Protein AF-A0A7S4QP96-F1 (afdb_monomer_lite)

Sequence (123 aa):
KIEGSSSAPMFFPINAATSVEFTGERFLHAWICHEFGKERESRRGGFNLVARARQFSSFLLLIGTVSGPDSFDPQHAIILQNKDEVLIPLLLNQLPTPKEFKDAIQSLSPEQQRFAKSFRSKQ

pLDDT: mean 82.11, std 13.61, range [39.47, 97.31]

Structure (mmCIF, N/CA/C/O backbone):
data_AF-A0A7S4QP96-F1
#
_entry.id   AF-A0A7S4QP96-F1
#
loop_
_atom_site.group_PDB
_atom_site.id
_atom_site.type_symbol
_atom_site.label_atom_id
_atom_site.label_alt_id
_atom_site.label_comp_id
_atom_site.label_asym_id
_atom_site.label_entity_id
_atom_site.label_seq_id
_atom_site.pdbx_PDB_ins_code
_atom_site.Cartn_x
_atom_site.Cartn_y
_atom_site.Cartn_z
_atom_site.occupancy
_atom_site.B_iso_or_equiv
_atom_site.auth_seq_id
_atom_site.auth_comp_id
_atom_site.auth_asym_id
_atom_site.auth_atom_id
_atom_site.pdbx_PDB_model_num
ATOM 1 N N . LYS A 1 1 ? -8.873 21.323 -6.921 1.00 39.47 1 LYS A N 1
ATOM 2 C CA . LYS A 1 1 ? -7.561 20.799 -7.363 1.00 39.47 1 LYS A CA 1
ATOM 3 C C . LYS A 1 1 ? -6.527 21.468 -6.468 1.00 39.47 1 LYS A C 1
ATOM 5 O O . LYS A 1 1 ? -6.345 22.665 -6.606 1.00 39.47 1 LYS A O 1
ATOM 10 N N . ILE A 1 2 ? -6.019 20.775 -5.448 1.00 41.09 2 ILE A N 1
ATOM 11 C CA . ILE A 1 2 ? -4.942 21.328 -4.617 1.00 41.09 2 ILE A CA 1
ATOM 12 C C . ILE A 1 2 ? -3.670 21.066 -5.420 1.00 41.09 2 ILE A C 1
ATOM 14 O O . ILE A 1 2 ? -3.279 19.914 -5.578 1.00 41.09 2 ILE A O 1
ATOM 18 N N . GLU A 1 3 ? -3.124 22.107 -6.041 1.00 40.53 3 GLU A N 1
ATOM 19 C CA . GLU A 1 3 ? -1.848 22.028 -6.751 1.00 40.53 3 GLU A CA 1
ATOM 20 C C . GLU A 1 3 ? -0.741 21.878 -5.704 1.00 40.53 3 GLU A C 1
ATOM 22 O O . GLU A 1 3 ? -0.476 22.792 -4.925 1.00 40.53 3 GLU A O 1
ATOM 27 N N . GLY A 1 4 ? -0.164 20.677 -5.620 1.00 44.16 4 GLY A N 1
ATOM 28 C CA . GLY A 1 4 ? 0.945 20.383 -4.722 1.00 44.16 4 GLY A CA 1
ATOM 29 C C . GLY A 1 4 ? 2.222 21.021 -5.252 1.00 44.16 4 GLY A C 1
ATOM 30 O O . GLY A 1 4 ? 2.819 20.519 -6.201 1.00 44.16 4 GLY A O 1
ATOM 31 N N . SER A 1 5 ? 2.633 22.128 -4.637 1.00 49.34 5 SER A N 1
ATOM 32 C CA . SER A 1 5 ? 3.972 22.697 -4.782 1.00 49.34 5 SER A CA 1
ATOM 33 C C . SER A 1 5 ? 5.035 21.649 -4.433 1.00 49.34 5 SER A C 1
ATOM 35 O O . SER A 1 5 ? 4.825 20.848 -3.523 1.00 49.34 5 SER A O 1
ATOM 37 N N . SER A 1 6 ? 6.137 21.640 -5.200 1.00 57.25 6 SER A N 1
ATOM 38 C CA . SER A 1 6 ? 7.321 20.760 -5.105 1.00 57.25 6 SER A CA 1
ATOM 39 C C . SER A 1 6 ? 7.334 19.863 -3.866 1.00 57.25 6 SER A C 1
ATOM 41 O O . SER A 1 6 ? 7.822 20.234 -2.795 1.00 57.25 6 SER A O 1
ATOM 43 N N . SER A 1 7 ? 6.730 18.690 -4.003 1.00 67.88 7 SER A N 1
ATOM 44 C CA . SER A 1 7 ? 6.549 17.794 -2.878 1.00 67.88 7 SER A CA 1
ATOM 45 C C . SER A 1 7 ? 7.935 17.286 -2.439 1.00 67.88 7 SER A C 1
ATOM 47 O O . SER A 1 7 ? 8.677 16.785 -3.281 1.00 67.88 7 SER A O 1
ATOM 49 N N . ALA A 1 8 ? 8.276 17.415 -1.149 1.00 80.62 8 ALA A N 1
ATOM 50 C CA . ALA A 1 8 ? 9.539 16.912 -0.594 1.00 80.62 8 ALA A CA 1
ATOM 51 C C . ALA A 1 8 ? 9.794 15.449 -1.017 1.00 80.62 8 ALA A C 1
ATOM 53 O O . ALA A 1 8 ? 8.833 14.669 -1.025 1.00 80.62 8 ALA A O 1
ATOM 54 N N . PRO A 1 9 ? 11.031 15.079 -1.387 1.00 87.69 9 PRO A N 1
ATOM 55 C CA . PRO A 1 9 ? 11.334 13.731 -1.850 1.00 87.69 9 PRO A CA 1
ATOM 56 C C . PRO A 1 9 ? 10.972 12.678 -0.800 1.00 87.69 9 PRO A C 1
ATOM 58 O O . PRO A 1 9 ? 10.961 12.956 0.399 1.00 87.69 9 PRO A O 1
ATOM 61 N N . MET A 1 10 ? 10.659 11.470 -1.266 1.00 88.25 10 MET A N 1
ATOM 62 C CA . MET A 1 10 ? 10.444 10.306 -0.411 1.00 88.25 10 MET A CA 1
ATOM 63 C C . MET A 1 10 ? 11.563 9.292 -0.635 1.00 88.25 10 MET A C 1
ATOM 65 O O . MET A 1 10 ? 11.942 9.024 -1.771 1.00 88.25 10 MET A O 1
ATOM 69 N N . PHE A 1 11 ? 12.074 8.719 0.443 1.00 90.06 11 PHE A N 1
ATOM 70 C CA . PHE A 1 11 ? 13.206 7.808 0.444 1.00 90.06 11 PHE A CA 1
ATOM 71 C C . PHE A 1 11 ? 12.752 6.371 0.705 1.00 90.06 11 PHE A C 1
ATOM 73 O O . PHE A 1 11 ? 12.015 6.101 1.658 1.00 90.06 11 PHE A O 1
ATOM 80 N N . PHE A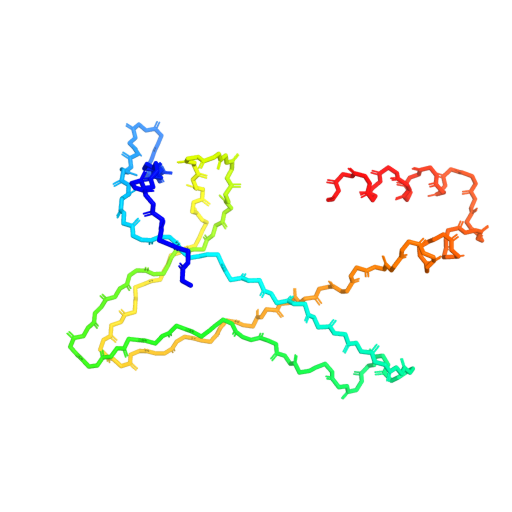 1 12 ? 13.226 5.457 -0.143 1.00 89.31 12 PHE A N 1
ATOM 81 C CA . PHE A 1 12 ? 12.928 4.027 -0.105 1.00 89.31 12 PHE A CA 1
ATOM 82 C C . PHE A 1 12 ? 14.225 3.249 0.149 1.00 89.31 12 PHE A C 1
ATOM 84 O O . PHE A 1 12 ? 15.077 3.200 -0.746 1.00 89.31 12 PHE A O 1
ATOM 91 N N . PRO A 1 13 ? 14.412 2.624 1.323 1.00 87.50 13 PRO A N 1
ATOM 92 C CA . PRO A 1 13 ? 15.575 1.785 1.563 1.00 87.50 13 PRO A CA 1
ATOM 93 C C . PRO A 1 13 ? 15.500 0.535 0.676 1.00 87.50 13 PRO A C 1
ATOM 95 O O . PRO A 1 13 ? 14.514 -0.198 0.696 1.00 87.50 13 PRO A O 1
ATOM 98 N N . ILE A 1 14 ? 16.551 0.284 -0.106 1.00 83.50 14 ILE A N 1
ATOM 99 C CA . ILE A 1 14 ? 16.699 -0.954 -0.893 1.00 83.50 14 ILE A CA 1
ATOM 100 C C . ILE A 1 14 ? 17.582 -1.955 -0.142 1.00 83.50 14 ILE A C 1
ATOM 102 O O . ILE A 1 14 ? 17.399 -3.166 -0.251 1.00 83.50 14 ILE A O 1
ATOM 106 N N . ASN A 1 15 ? 18.545 -1.460 0.637 1.00 84.00 15 ASN A N 1
ATOM 107 C CA . ASN A 1 15 ? 19.355 -2.254 1.557 1.00 84.00 15 ASN A CA 1
ATOM 108 C C . ASN A 1 15 ? 19.893 -1.362 2.694 1.00 84.00 15 ASN A C 1
ATOM 110 O O . ASN A 1 15 ? 19.642 -0.158 2.721 1.00 84.00 15 ASN A O 1
ATOM 114 N N . ALA A 1 16 ? 20.668 -1.942 3.616 1.00 79.31 16 ALA A N 1
ATOM 115 C CA . ALA A 1 16 ? 21.203 -1.238 4.787 1.00 79.31 16 ALA A CA 1
ATOM 116 C C . ALA A 1 16 ? 22.081 -0.010 4.463 1.00 79.31 16 ALA A C 1
ATOM 118 O O . ALA A 1 16 ? 22.257 0.853 5.318 1.00 79.31 16 ALA A O 1
ATOM 119 N N . ALA A 1 17 ? 22.640 0.070 3.255 1.00 84.19 17 ALA A N 1
ATOM 120 C CA . ALA A 1 17 ? 23.559 1.123 2.834 1.00 84.19 17 ALA A CA 1
ATOM 121 C C . ALA A 1 17 ? 23.025 1.963 1.661 1.00 84.19 17 ALA A C 1
ATOM 123 O O . ALA A 1 17 ? 23.740 2.825 1.152 1.00 84.19 17 ALA A O 1
ATOM 124 N N . THR A 1 18 ? 21.808 1.709 1.171 1.00 86.31 18 THR A N 1
ATOM 125 C CA . THR A 1 18 ? 21.299 2.351 -0.047 1.00 86.31 18 THR A CA 1
ATOM 126 C C . THR A 1 18 ? 19.816 2.652 0.069 1.00 86.31 18 THR A C 1
ATOM 128 O O . THR A 1 18 ? 18.993 1.754 0.255 1.00 86.31 18 THR A O 1
ATOM 131 N N . SER A 1 19 ? 19.490 3.928 -0.117 1.00 86.81 19 SER A N 1
ATOM 132 C CA . SER A 1 19 ? 18.130 4.430 -0.247 1.00 86.81 19 SER A CA 1
ATOM 133 C C . SER A 1 19 ? 17.966 5.103 -1.602 1.00 86.81 19 SER A C 1
ATOM 135 O O . SER A 1 19 ? 18.895 5.752 -2.088 1.00 86.81 19 SER A O 1
ATOM 137 N N . VAL A 1 20 ? 16.804 4.922 -2.220 1.00 89.50 20 VAL A N 1
ATOM 138 C CA . VAL A 1 20 ? 16.445 5.581 -3.474 1.00 89.50 20 VAL A CA 1
ATOM 139 C C . VAL A 1 20 ? 15.532 6.753 -3.184 1.00 89.50 20 VAL A C 1
ATOM 141 O O . VAL A 1 20 ? 14.533 6.626 -2.478 1.00 89.50 20 VAL A O 1
ATOM 144 N N . GLU A 1 21 ? 15.892 7.892 -3.761 1.00 90.19 21 GLU A N 1
ATOM 145 C CA . GLU A 1 21 ? 15.070 9.088 -3.767 1.00 90.19 21 GLU A CA 1
ATOM 146 C C . GLU A 1 21 ? 13.977 8.963 -4.830 1.00 90.19 21 GLU A C 1
ATOM 148 O O . GLU A 1 21 ? 14.242 8.693 -6.004 1.00 90.19 21 GLU A O 1
ATOM 153 N N . PHE A 1 22 ? 12.738 9.185 -4.417 1.00 85.25 22 PHE A N 1
ATOM 154 C CA . PHE A 1 22 ? 11.577 9.223 -5.284 1.00 85.25 22 PHE A CA 1
ATOM 155 C C . PHE A 1 22 ? 10.959 10.613 -5.247 1.00 85.25 22 PHE A C 1
ATOM 157 O O . PHE A 1 22 ? 10.648 11.167 -4.187 1.00 85.25 22 PHE A O 1
ATOM 164 N N . THR A 1 23 ? 10.727 11.150 -6.434 1.00 88.12 23 THR A N 1
ATOM 165 C CA . THR A 1 23 ? 10.065 12.432 -6.641 1.00 88.12 23 THR A CA 1
ATOM 166 C C . THR A 1 23 ? 8.909 12.243 -7.613 1.00 88.12 23 THR A C 1
ATOM 168 O O . THR A 1 23 ? 8.870 11.287 -8.386 1.00 88.12 23 THR A O 1
ATOM 171 N N . GLY A 1 24 ? 7.930 13.140 -7.554 1.00 84.44 24 GLY A N 1
ATOM 172 C CA . GLY A 1 24 ? 6.753 13.079 -8.409 1.00 84.44 24 GLY A CA 1
ATOM 173 C C . GLY A 1 24 ? 5.499 13.560 -7.702 1.00 84.44 24 GLY A C 1
ATOM 174 O O . GLY A 1 24 ? 5.539 14.061 -6.574 1.00 84.44 24 GLY A O 1
ATOM 175 N N . GLU A 1 25 ? 4.373 13.412 -8.390 1.00 84.88 25 GLU A N 1
ATOM 176 C CA . GLU A 1 25 ? 3.066 13.730 -7.832 1.00 84.88 25 GLU A CA 1
ATOM 177 C C . GLU A 1 25 ? 2.672 12.689 -6.780 1.00 84.88 25 GLU A C 1
ATOM 179 O O . GLU A 1 25 ? 2.795 11.481 -6.988 1.00 84.88 25 GLU A O 1
ATOM 184 N N . ARG A 1 26 ? 2.182 13.166 -5.634 1.00 80.69 26 ARG A N 1
ATOM 185 C CA . ARG A 1 26 ? 1.703 12.329 -4.534 1.00 80.69 26 ARG A CA 1
ATOM 186 C C . ARG A 1 26 ? 0.228 12.596 -4.306 1.00 80.69 26 ARG A C 1
ATOM 188 O O . ARG A 1 26 ? -0.182 13.743 -4.144 1.00 80.69 26 ARG A O 1
ATOM 195 N N . PHE A 1 27 ? -0.553 11.526 -4.246 1.00 83.88 27 PHE A N 1
ATOM 196 C CA . PHE A 1 27 ? -1.990 11.592 -4.020 1.00 83.88 27 PHE A CA 1
ATOM 197 C C . PHE A 1 27 ? -2.338 10.837 -2.742 1.00 83.88 27 PHE A C 1
ATOM 199 O O . PHE A 1 27 ? -1.985 9.671 -2.583 1.00 83.88 27 PHE A O 1
ATOM 206 N N . LEU A 1 28 ? -3.041 11.508 -1.830 1.00 83.44 28 LEU A N 1
ATOM 207 C CA . LEU A 1 28 ? -3.648 10.871 -0.668 1.00 83.44 28 LEU A CA 1
ATOM 208 C C . LEU A 1 28 ? -5.118 10.602 -0.980 1.00 83.44 28 LEU A C 1
ATOM 210 O O . LEU A 1 28 ? -5.894 11.532 -1.201 1.00 83.44 28 LEU A O 1
ATOM 214 N N . HIS A 1 29 ? -5.500 9.330 -0.970 1.00 80.50 29 HIS A N 1
ATOM 215 C CA . HIS A 1 29 ? -6.889 8.914 -1.101 1.00 80.50 29 HIS A CA 1
ATOM 216 C C . HIS A 1 29 ? -7.429 8.538 0.278 1.00 80.50 29 HIS A C 1
ATOM 218 O O . HIS A 1 29 ? -6.875 7.673 0.950 1.00 80.50 29 HIS A O 1
ATOM 224 N N . ALA A 1 30 ? -8.516 9.185 0.696 1.00 78.62 30 ALA A N 1
ATOM 225 C CA . ALA A 1 30 ? -9.229 8.866 1.925 1.00 78.62 30 ALA A CA 1
ATOM 226 C C . ALA A 1 30 ? -10.691 8.555 1.597 1.00 78.62 30 ALA A C 1
ATOM 228 O O . ALA A 1 30 ? -11.309 9.235 0.777 1.00 78.62 30 ALA A O 1
ATOM 229 N N . TRP A 1 31 ? -11.245 7.541 2.257 1.00 74.62 31 TRP A N 1
ATOM 230 C CA . TRP A 1 31 ? -12.650 7.169 2.134 1.00 74.62 31 TRP A CA 1
ATOM 231 C C . TRP A 1 31 ? -13.270 7.069 3.526 1.00 74.62 31 TRP A C 1
ATOM 233 O O . TRP A 1 31 ? -12.818 6.294 4.364 1.00 74.62 31 TRP A O 1
ATOM 243 N N . ILE A 1 32 ? -14.318 7.858 3.764 1.00 73.38 32 ILE A N 1
ATOM 244 C CA . ILE A 1 32 ? -15.184 7.750 4.938 1.00 73.38 32 ILE A CA 1
ATOM 245 C C . ILE A 1 32 ? -16.511 7.134 4.489 1.00 73.38 32 ILE A C 1
ATOM 247 O O . ILE A 1 32 ? -17.194 7.687 3.628 1.00 73.38 32 ILE A O 1
ATOM 251 N N . CYS A 1 33 ? -16.871 5.984 5.058 1.00 69.94 33 CYS A N 1
ATOM 252 C CA . CYS A 1 33 ? -18.149 5.323 4.810 1.00 69.94 33 CYS A CA 1
ATOM 253 C C . CYS A 1 33 ? -19.025 5.419 6.063 1.00 69.94 33 CYS A C 1
ATOM 255 O O . CYS A 1 33 ? -18.597 5.036 7.151 1.00 69.94 33 CYS A O 1
ATOM 257 N N . HIS A 1 34 ? -20.252 5.918 5.907 1.00 68.19 34 HIS A N 1
ATOM 258 C CA . HIS A 1 34 ? -21.259 5.937 6.966 1.00 68.19 34 HIS A CA 1
ATOM 259 C C . HIS A 1 34 ? -22.292 4.845 6.704 1.00 68.19 34 HIS A C 1
ATOM 261 O O . HIS A 1 34 ? -22.825 4.746 5.601 1.00 68.19 34 HIS A O 1
ATOM 267 N N . GLU A 1 35 ? -22.594 4.050 7.724 1.00 67.81 35 GLU A N 1
ATOM 268 C CA . GLU A 1 35 ? -23.653 3.047 7.680 1.00 67.81 35 GLU A CA 1
ATOM 269 C C . GLU A 1 35 ? -24.756 3.436 8.668 1.00 67.81 35 GLU A C 1
ATOM 271 O O . GLU A 1 35 ? -24.485 3.739 9.832 1.00 67.81 35 GLU A O 1
ATOM 276 N N . PHE A 1 36 ? -26.005 3.438 8.202 1.00 67.56 36 PHE A N 1
ATOM 277 C CA . PHE A 1 36 ? -27.179 3.751 9.012 1.00 67.56 36 PHE A CA 1
ATOM 278 C C . PHE A 1 36 ? -28.035 2.488 9.154 1.00 67.56 36 PHE A C 1
ATOM 280 O O . PHE A 1 36 ? -28.783 2.139 8.246 1.00 67.56 36 PHE A O 1
ATOM 287 N N . GLY A 1 37 ? -27.926 1.781 10.282 1.00 67.81 37 GLY A N 1
ATOM 288 C CA . GLY A 1 37 ? -28.736 0.587 10.543 1.00 67.81 37 GLY A CA 1
ATOM 289 C C . GLY A 1 37 ? -28.096 -0.404 11.517 1.00 67.81 37 GLY A C 1
ATOM 290 O O . GLY A 1 37 ? -26.959 -0.232 11.944 1.00 67.81 37 GLY A O 1
ATOM 291 N N . LYS A 1 38 ? -28.855 -1.444 11.896 1.00 58.44 38 LYS A N 1
ATOM 292 C CA . LYS A 1 38 ? -28.394 -2.564 12.745 1.00 58.44 38 LYS A CA 1
ATOM 293 C C . LYS A 1 38 ? -27.964 -3.808 11.947 1.00 58.44 38 LYS A C 1
ATOM 295 O O . LYS A 1 38 ? -27.639 -4.818 12.563 1.00 58.44 38 LYS A O 1
ATOM 300 N N . GLU A 1 39 ? -27.935 -3.763 10.615 1.00 57.16 39 GLU A N 1
ATOM 301 C CA . GLU A 1 39 ? -27.491 -4.893 9.778 1.00 57.16 39 GLU A CA 1
ATOM 302 C C . GLU A 1 39 ? -25.957 -4.959 9.697 1.00 57.16 39 GLU A C 1
ATOM 304 O O . GLU A 1 39 ? -25.353 -4.805 8.644 1.00 57.16 39 GLU A O 1
ATOM 309 N N . ARG A 1 40 ? -25.320 -5.213 10.843 1.00 55.12 40 ARG A N 1
ATOM 310 C CA . ARG A 1 40 ? -23.859 -5.166 11.029 1.00 55.12 40 ARG A CA 1
ATOM 311 C C . ARG A 1 40 ? -23.060 -6.220 10.241 1.00 55.12 40 ARG A C 1
ATOM 313 O O . ARG A 1 40 ? -21.833 -6.131 10.211 1.00 55.12 40 ARG A O 1
ATOM 320 N N . GLU A 1 41 ? -23.715 -7.202 9.618 1.00 54.50 41 GLU A N 1
ATOM 321 C CA . GLU A 1 41 ? -23.052 -8.417 9.114 1.00 54.50 41 GLU A CA 1
ATOM 322 C C . GLU A 1 41 ? -23.278 -8.715 7.620 1.00 54.50 41 GLU A C 1
ATOM 324 O O . GLU A 1 41 ? -22.452 -9.395 7.019 1.00 54.50 41 GLU A O 1
ATOM 329 N N . SER A 1 42 ? -24.325 -8.185 6.976 1.00 49.69 42 SER A N 1
ATOM 330 C CA . SER A 1 42 ? -24.784 -8.682 5.662 1.00 49.69 42 SER A CA 1
ATOM 331 C C . SER A 1 42 ? -24.518 -7.768 4.455 1.00 49.69 42 SER A C 1
ATOM 333 O O . SER A 1 42 ? -24.695 -8.210 3.321 1.00 49.69 42 SER A O 1
ATOM 335 N N . ARG A 1 43 ? -24.051 -6.523 4.645 1.00 52.53 43 ARG A N 1
ATOM 336 C CA . ARG A 1 43 ? -23.736 -5.585 3.536 1.00 52.53 43 ARG A CA 1
ATOM 337 C C . ARG A 1 43 ? -22.286 -5.104 3.476 1.00 52.53 43 ARG A C 1
ATOM 339 O O . ARG A 1 43 ? -21.990 -4.110 2.814 1.00 52.53 43 ARG A O 1
ATOM 346 N N . ARG A 1 44 ? -21.354 -5.808 4.119 1.00 57.44 44 ARG A N 1
ATOM 347 C CA . ARG A 1 44 ? -19.927 -5.488 3.991 1.00 57.44 44 ARG A CA 1
ATOM 348 C C . ARG A 1 44 ? -19.427 -5.940 2.621 1.00 57.44 44 ARG A C 1
ATOM 350 O O . ARG A 1 44 ? -18.964 -7.063 2.459 1.00 57.44 44 ARG A O 1
ATOM 357 N N . GLY A 1 45 ? -19.556 -5.069 1.622 1.00 63.38 45 GLY A N 1
ATOM 358 C CA . GLY A 1 45 ? -18.850 -5.240 0.358 1.00 63.38 45 GLY A CA 1
ATOM 359 C C . GLY A 1 45 ? -17.357 -5.356 0.651 1.00 63.38 45 GLY A C 1
ATOM 360 O O . GLY A 1 45 ? -16.793 -4.492 1.320 1.00 63.38 45 GLY A O 1
ATOM 361 N N . GLY A 1 46 ? -16.731 -6.449 0.217 1.00 76.44 46 GLY A N 1
ATOM 362 C CA . GLY A 1 46 ? -15.282 -6.584 0.301 1.00 76.44 46 GLY A CA 1
ATOM 363 C C . GLY A 1 46 ? -14.629 -5.466 -0.505 1.00 76.44 46 GLY A C 1
ATOM 364 O O . GLY A 1 46 ? -15.009 -5.220 -1.650 1.00 76.44 46 GLY A O 1
ATOM 365 N N . PHE A 1 47 ? -13.669 -4.771 0.093 1.00 85.38 47 PHE A N 1
ATOM 366 C CA . PHE A 1 47 ? -12.885 -3.767 -0.615 1.00 85.38 47 PHE A CA 1
ATOM 367 C C . PHE A 1 47 ? -11.665 -4.448 -1.212 1.00 85.38 47 PHE A C 1
ATOM 369 O O . PHE A 1 47 ? -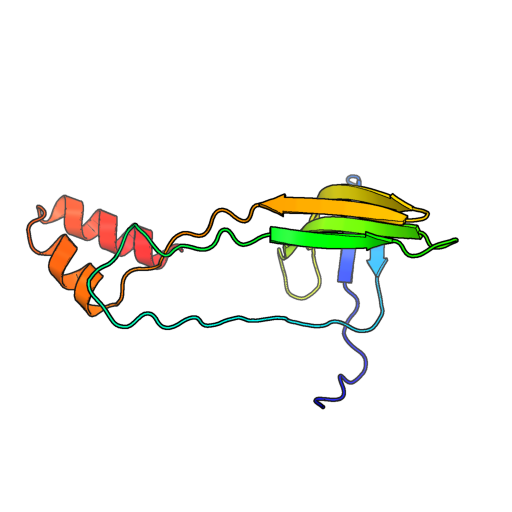11.057 -5.293 -0.564 1.00 85.38 47 PHE A O 1
ATOM 376 N N . ASN A 1 48 ? -11.294 -4.071 -2.431 1.00 89.81 48 ASN A N 1
ATOM 377 C CA . ASN A 1 48 ? -10.083 -4.559 -3.074 1.00 89.81 48 ASN A CA 1
ATOM 378 C C . ASN A 1 48 ? -9.236 -3.367 -3.511 1.00 89.81 48 ASN A C 1
ATOM 380 O O . ASN A 1 48 ? -9.754 -2.421 -4.107 1.00 89.81 48 ASN A O 1
ATOM 384 N N . LEU A 1 49 ? -7.931 -3.433 -3.263 1.00 90.19 49 LEU A N 1
ATOM 385 C CA . LEU A 1 49 ? -6.966 -2.636 -4.003 1.00 90.19 49 LEU A CA 1
ATOM 386 C C . LEU A 1 49 ? -6.807 -3.278 -5.384 1.00 90.19 49 LEU A C 1
ATOM 388 O O . LEU A 1 49 ? -6.398 -4.435 -5.489 1.00 90.19 49 LEU A O 1
ATOM 392 N N . VAL A 1 50 ? -7.153 -2.528 -6.429 1.00 93.81 50 VAL A N 1
ATOM 393 C CA . VAL A 1 50 ? -7.044 -2.979 -7.819 1.00 93.81 50 VAL A CA 1
ATOM 394 C C . VAL A 1 50 ? -5.912 -2.225 -8.489 1.00 93.81 50 VAL A C 1
ATOM 396 O O . VAL A 1 50 ? -5.970 -1.001 -8.613 1.00 93.81 50 VAL A O 1
ATOM 399 N N . ALA A 1 51 ? -4.896 -2.951 -8.942 1.00 95.12 51 ALA A N 1
ATOM 400 C CA . ALA A 1 51 ? -3.837 -2.388 -9.766 1.00 95.12 51 ALA A CA 1
ATOM 401 C C . ALA A 1 51 ? -3.865 -3.071 -11.131 1.00 95.12 51 ALA A C 1
ATOM 403 O O . ALA A 1 51 ? -3.866 -4.297 -11.217 1.00 95.12 51 ALA A O 1
ATOM 404 N N . ARG A 1 52 ? -3.914 -2.275 -12.202 1.00 96.38 52 ARG A N 1
ATOM 405 C CA . ARG A 1 52 ? -4.044 -2.785 -13.568 1.00 96.38 52 ARG A CA 1
ATOM 406 C C . ARG A 1 52 ? -3.080 -2.091 -14.513 1.00 96.38 52 ARG A C 1
ATOM 408 O O . ARG A 1 52 ? -3.168 -0.878 -14.714 1.00 96.38 52 ARG A O 1
ATOM 415 N N . ALA A 1 53 ? -2.213 -2.870 -15.147 1.00 97.00 53 ALA A N 1
ATOM 416 C CA . ALA A 1 53 ? -1.366 -2.396 -16.232 1.00 97.00 53 ALA A CA 1
ATOM 417 C C . ALA A 1 53 ? -2.173 -2.294 -17.530 1.00 97.00 53 ALA A C 1
ATOM 419 O O . ALA A 1 53 ? -3.021 -3.130 -17.845 1.00 97.00 53 ALA A O 1
ATOM 420 N N . ARG A 1 54 ? -1.921 -1.247 -18.317 1.00 95.19 54 ARG A N 1
ATOM 421 C CA . ARG A 1 54 ? -2.456 -1.146 -19.683 1.00 95.19 54 ARG A CA 1
ATOM 422 C C . ARG A 1 54 ? -1.578 -1.951 -20.647 1.00 95.19 54 ARG A C 1
ATOM 424 O O . ARG A 1 54 ? -0.530 -2.475 -20.275 1.00 95.19 54 ARG A O 1
ATOM 431 N N . GLN A 1 55 ? -2.029 -2.091 -21.891 1.00 96.75 55 GLN A N 1
ATOM 432 C CA . GLN A 1 55 ? -1.228 -2.737 -22.931 1.00 96.75 55 GLN A CA 1
ATOM 433 C C . GLN A 1 55 ? 0.069 -1.951 -23.157 1.00 96.75 55 GLN A C 1
ATOM 435 O O . GLN A 1 55 ? 0.028 -0.722 -23.165 1.00 96.75 55 GLN A O 1
ATOM 440 N N . PHE A 1 56 ? 1.192 -2.655 -23.326 1.00 94.38 56 PHE A N 1
ATOM 441 C CA . PHE A 1 56 ? 2.521 -2.044 -23.501 1.00 94.38 56 PHE A CA 1
ATOM 442 C C . PHE A 1 56 ? 2.930 -1.077 -22.371 1.00 94.38 56 PHE A C 1
ATOM 444 O O . PHE A 1 56 ? 3.678 -0.130 -22.592 1.00 94.38 56 PHE A O 1
ATOM 451 N N . SER A 1 57 ? 2.430 -1.304 -21.155 1.00 95.75 57 SER A N 1
ATOM 452 C CA . SER A 1 57 ? 2.756 -0.525 -19.960 1.00 95.75 57 SER A CA 1
ATOM 453 C C . SER A 1 57 ? 3.257 -1.453 -18.860 1.00 95.75 57 SER A C 1
ATOM 455 O O . SER A 1 57 ? 2.852 -2.616 -18.793 1.00 95.75 57 SER A O 1
ATOM 457 N N . SER A 1 58 ? 4.124 -0.929 -17.998 1.00 95.38 58 SER A N 1
ATOM 458 C CA . SER A 1 58 ? 4.598 -1.603 -16.796 1.00 95.38 58 SER A CA 1
ATOM 459 C C . SER A 1 58 ? 4.752 -0.614 -15.651 1.00 95.38 58 SER A C 1
ATOM 461 O O . SER A 1 58 ? 5.199 0.510 -15.881 1.00 95.38 58 SER A O 1
ATOM 463 N N . PHE A 1 59 ? 4.451 -1.035 -14.426 1.00 94.38 59 PHE A N 1
ATOM 464 C CA . PHE A 1 59 ? 4.764 -0.264 -13.223 1.00 94.38 59 PHE A CA 1
ATOM 465 C C . PHE A 1 59 ? 5.033 -1.182 -12.027 1.00 94.38 59 PHE A C 1
ATOM 467 O O . PHE A 1 59 ? 4.645 -2.352 -12.018 1.00 94.38 59 PHE A O 1
ATOM 474 N N . LEU A 1 60 ? 5.716 -0.633 -11.024 1.00 92.62 60 LEU A N 1
ATOM 475 C CA . LEU A 1 60 ? 5.985 -1.294 -9.753 1.00 92.62 60 LEU A CA 1
ATOM 476 C C . LEU A 1 60 ? 4.936 -0.853 -8.728 1.00 92.62 60 LEU A C 1
ATOM 478 O O . LEU A 1 60 ? 4.756 0.342 -8.497 1.00 92.62 60 LEU A O 1
ATOM 482 N N . LEU A 1 61 ? 4.257 -1.812 -8.109 1.00 92.94 61 LEU A N 1
ATOM 483 C CA . LEU A 1 61 ? 3.398 -1.604 -6.952 1.00 92.94 61 LEU A CA 1
ATOM 484 C C . LEU A 1 61 ? 4.180 -1.983 -5.694 1.00 92.94 61 LEU A C 1
ATOM 486 O O . LEU A 1 61 ? 4.521 -3.150 -5.511 1.00 92.94 61 LEU A O 1
ATOM 490 N N . LEU A 1 62 ? 4.441 -1.003 -4.831 1.00 91.38 62 LEU A N 1
ATOM 491 C CA . LEU A 1 62 ? 5.049 -1.205 -3.518 1.00 91.38 62 LEU A CA 1
ATOM 492 C C . LEU A 1 62 ? 3.985 -1.066 -2.429 1.00 91.38 62 LEU A C 1
ATOM 494 O O . LEU A 1 62 ? 3.193 -0.125 -2.444 1.00 91.38 62 LEU A O 1
ATOM 498 N N . ILE A 1 63 ? 3.984 -1.995 -1.478 1.00 92.06 63 ILE A N 1
ATOM 499 C CA . ILE A 1 63 ? 3.108 -1.992 -0.304 1.00 92.06 63 ILE A CA 1
ATOM 500 C C . ILE A 1 63 ? 4.003 -1.973 0.928 1.00 92.06 63 ILE A C 1
ATOM 502 O O . ILE A 1 63 ? 4.958 -2.743 1.021 1.00 92.06 63 ILE A O 1
ATOM 506 N N . GLY A 1 64 ? 3.709 -1.086 1.867 1.00 91.44 64 GLY A N 1
ATOM 507 C CA . GLY A 1 64 ? 4.574 -0.839 3.008 1.00 91.44 64 GLY A CA 1
ATOM 508 C C . GLY A 1 64 ? 4.002 0.217 3.937 1.00 91.44 64 GLY A C 1
ATOM 509 O O . GLY A 1 64 ? 2.847 0.630 3.800 1.00 91.44 64 GLY A O 1
ATOM 510 N N . THR A 1 65 ? 4.823 0.648 4.885 1.00 91.00 65 THR A N 1
ATOM 511 C CA . THR A 1 65 ? 4.438 1.621 5.907 1.00 91.00 65 THR A CA 1
ATOM 512 C C . THR A 1 65 ? 5.175 2.932 5.706 1.00 91.00 65 THR A C 1
ATOM 514 O O . THR A 1 65 ? 6.391 2.950 5.539 1.00 91.00 65 THR A O 1
ATOM 517 N N . VAL A 1 66 ? 4.451 4.046 5.778 1.00 89.12 66 VAL A N 1
ATOM 518 C CA . VAL A 1 66 ? 5.065 5.374 5.880 1.00 89.12 66 VAL A CA 1
ATOM 519 C C . VAL A 1 66 ? 5.598 5.519 7.305 1.00 89.12 66 VAL A C 1
ATOM 521 O O . VAL A 1 66 ? 4.816 5.609 8.249 1.00 89.12 66 VAL A O 1
ATOM 524 N N . SER A 1 67 ? 6.919 5.468 7.463 1.00 87.00 67 SER A N 1
ATOM 525 C CA . SER A 1 67 ? 7.598 5.493 8.767 1.00 87.00 67 SER A CA 1
ATOM 526 C C . SER A 1 67 ? 7.919 6.910 9.249 1.00 87.00 67 SER A C 1
ATOM 528 O O . SER A 1 67 ? 8.195 7.113 10.431 1.00 87.00 67 SER A O 1
ATOM 530 N N . GLY A 1 68 ? 7.839 7.895 8.354 1.00 85.44 68 GLY A N 1
ATOM 531 C CA . GLY A 1 68 ? 8.162 9.288 8.629 1.00 85.44 68 GLY A CA 1
ATOM 532 C C . GLY A 1 68 ? 7.647 10.234 7.540 1.00 85.44 68 GLY A C 1
ATOM 533 O O . GLY A 1 68 ? 6.967 9.799 6.611 1.00 85.44 68 GLY A O 1
ATOM 534 N N . PRO A 1 69 ? 7.944 11.542 7.643 1.00 84.31 69 PRO A N 1
ATOM 535 C CA . PRO A 1 69 ? 7.473 12.553 6.688 1.00 84.31 69 PRO A CA 1
ATOM 536 C C . PRO A 1 69 ? 7.977 12.332 5.254 1.00 84.31 69 PRO A C 1
ATOM 538 O O . PRO A 1 69 ? 7.303 12.686 4.284 1.00 84.31 69 PRO A O 1
ATOM 541 N N . ASP A 1 70 ? 9.167 11.755 5.139 1.00 88.75 70 ASP A N 1
ATOM 542 C CA . ASP A 1 70 ? 9.932 11.548 3.914 1.00 88.75 70 ASP A CA 1
ATOM 543 C C . ASP A 1 70 ? 10.390 10.091 3.750 1.00 88.75 70 ASP A C 1
ATOM 545 O O . ASP A 1 70 ? 11.106 9.785 2.803 1.00 88.75 70 ASP A O 1
ATOM 549 N N . SER A 1 71 ? 9.968 9.172 4.622 1.00 87.81 71 SER A N 1
ATOM 550 C CA . SER A 1 71 ? 10.419 7.780 4.602 1.00 87.81 71 SER A CA 1
ATOM 551 C C . SER A 1 71 ? 9.271 6.793 4.417 1.00 87.81 71 SER A C 1
ATOM 553 O O . SER A 1 71 ? 8.244 6.841 5.104 1.00 87.81 71 SER A O 1
ATOM 555 N N . PHE A 1 72 ? 9.477 5.850 3.504 1.00 90.50 72 PHE A N 1
ATOM 556 C CA . PHE A 1 72 ? 8.582 4.724 3.279 1.00 90.50 72 PHE A CA 1
ATOM 557 C C . PHE A 1 72 ? 9.362 3.422 3.403 1.00 90.50 72 PHE A C 1
ATOM 559 O O . PHE A 1 72 ? 10.394 3.256 2.761 1.00 90.50 72 PHE A O 1
ATOM 566 N N . ASP A 1 73 ? 8.857 2.505 4.222 1.00 90.75 73 ASP A N 1
ATOM 567 C CA . ASP A 1 73 ? 9.437 1.183 4.443 1.00 90.75 73 ASP A CA 1
ATOM 568 C C . ASP A 1 73 ? 8.670 0.131 3.617 1.00 90.75 73 ASP A C 1
ATOM 570 O O . ASP A 1 73 ? 7.544 -0.235 3.985 1.00 90.75 73 ASP A O 1
ATOM 574 N N . PRO A 1 74 ? 9.206 -0.306 2.459 1.00 91.00 74 PRO A N 1
ATOM 575 C CA . PRO A 1 74 ? 8.543 -1.264 1.583 1.00 91.00 74 PRO A CA 1
ATOM 576 C C . PRO A 1 74 ? 8.592 -2.680 2.172 1.00 91.00 74 PRO A C 1
ATOM 578 O O . PRO A 1 74 ? 9.658 -3.204 2.474 1.00 91.00 74 PRO A O 1
ATOM 581 N N . GLN A 1 75 ? 7.438 -3.341 2.261 1.00 90.88 75 GLN A N 1
ATOM 582 C CA . GLN A 1 75 ? 7.322 -4.720 2.758 1.00 90.88 75 GLN A CA 1
ATOM 583 C C . GLN A 1 75 ? 7.059 -5.722 1.633 1.00 90.88 75 GLN A C 1
ATOM 585 O O . GLN A 1 75 ? 7.573 -6.842 1.646 1.00 90.88 75 GLN A O 1
ATOM 590 N N . HIS A 1 76 ? 6.266 -5.322 0.638 1.00 91.81 76 HIS A N 1
ATOM 591 C CA . HIS A 1 76 ? 5.919 -6.151 -0.510 1.00 91.81 76 HIS A CA 1
ATOM 592 C C . HIS A 1 76 ? 6.039 -5.353 -1.807 1.00 91.81 76 HIS A C 1
ATOM 594 O O . HIS A 1 76 ? 5.816 -4.142 -1.832 1.00 91.81 76 HIS A O 1
ATOM 600 N N . ALA A 1 77 ? 6.371 -6.044 -2.896 1.00 92.12 77 ALA A N 1
ATOM 601 C CA . ALA A 1 77 ? 6.562 -5.447 -4.209 1.00 92.12 77 ALA A CA 1
ATOM 602 C C . ALA A 1 77 ? 6.011 -6.364 -5.304 1.00 92.12 77 ALA A C 1
ATOM 604 O O . ALA A 1 77 ? 6.201 -7.579 -5.250 1.00 92.12 77 ALA A O 1
ATOM 605 N N . ILE A 1 78 ? 5.349 -5.784 -6.304 1.00 94.50 78 ILE A N 1
ATOM 606 C CA . ILE A 1 78 ? 4.819 -6.496 -7.472 1.00 94.50 78 ILE A CA 1
ATOM 607 C C . ILE A 1 78 ? 5.114 -5.663 -8.716 1.00 94.50 78 ILE A C 1
ATOM 609 O O . ILE A 1 78 ? 4.854 -4.463 -8.737 1.00 94.50 78 ILE A O 1
ATOM 613 N N . ILE A 1 79 ? 5.628 -6.293 -9.768 1.00 96.00 79 ILE A N 1
ATOM 614 C CA . ILE A 1 79 ? 5.734 -5.669 -11.090 1.00 96.00 79 ILE A CA 1
ATOM 615 C C . ILE A 1 79 ? 4.501 -6.095 -11.888 1.00 96.00 79 ILE A C 1
ATOM 617 O O . ILE A 1 79 ? 4.313 -7.288 -12.106 1.00 96.00 79 ILE A O 1
ATOM 621 N N . LEU A 1 80 ? 3.676 -5.138 -12.318 1.00 96.75 80 LEU A N 1
ATOM 622 C CA . LEU A 1 80 ? 2.546 -5.396 -13.216 1.00 96.75 80 LEU A CA 1
ATOM 623 C C . LEU A 1 80 ? 2.906 -4.953 -14.627 1.00 96.75 80 LEU A C 1
ATOM 625 O O . LEU A 1 80 ? 3.386 -3.827 -14.804 1.00 96.75 80 LEU A O 1
ATOM 629 N N . GLN A 1 81 ? 2.650 -5.797 -15.628 1.00 97.31 81 GLN A N 1
ATOM 630 C CA . GLN A 1 81 ? 2.963 -5.485 -17.023 1.00 97.31 81 GLN A CA 1
ATOM 631 C C . GLN A 1 81 ? 1.847 -5.913 -17.980 1.00 97.31 81 GLN A C 1
ATOM 633 O O . GLN A 1 81 ? 1.093 -6.834 -17.724 1.00 97.31 81 GLN A O 1
ATOM 638 N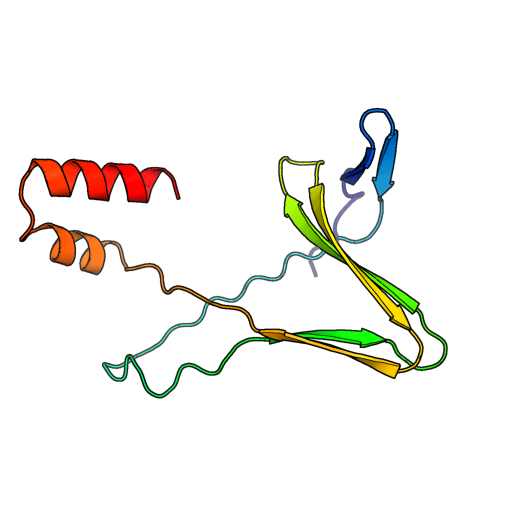 N . ASN A 1 82 ? 1.724 -5.225 -19.112 1.00 95.44 82 ASN A N 1
ATOM 639 C CA . ASN A 1 82 ? 0.958 -5.659 -20.284 1.00 95.44 82 ASN A CA 1
ATOM 640 C C . ASN A 1 82 ? -0.397 -6.353 -20.003 1.00 95.44 82 ASN A C 1
ATOM 642 O O . ASN A 1 82 ? -0.576 -7.534 -20.291 1.00 95.44 82 ASN A O 1
ATOM 646 N N . LYS A 1 83 ? -1.386 -5.578 -19.545 1.00 96.56 83 LYS A N 1
ATOM 647 C CA . LYS A 1 83 ? -2.747 -6.050 -19.208 1.00 96.56 83 LYS A CA 1
ATOM 648 C C . LYS A 1 83 ? -2.860 -6.913 -17.947 1.00 96.56 83 LYS A C 1
ATOM 650 O O . LYS A 1 83 ? -3.974 -7.355 -17.671 1.00 96.56 83 LYS A O 1
ATOM 655 N N . ASP A 1 84 ? -1.795 -7.067 -17.164 1.00 96.62 84 ASP A N 1
ATOM 656 C CA . ASP A 1 84 ? -1.896 -7.641 -15.824 1.00 96.62 84 ASP A CA 1
ATOM 657 C C . ASP A 1 84 ? -2.888 -6.859 -14.959 1.00 96.62 84 ASP A C 1
ATOM 659 O O . ASP A 1 84 ? -2.959 -5.623 -14.996 1.00 96.62 84 ASP A O 1
ATOM 663 N N . GLU A 1 85 ? -3.634 -7.598 -14.149 1.00 95.88 85 GLU A N 1
ATOM 664 C CA . GLU A 1 85 ? -4.561 -7.071 -13.162 1.00 95.88 85 GLU A CA 1
ATOM 665 C C . GLU A 1 85 ? -4.376 -7.843 -11.860 1.00 95.88 85 GLU A C 1
ATOM 667 O O . GLU A 1 85 ? -4.432 -9.073 -11.841 1.00 95.88 85 GLU A O 1
ATOM 672 N N . VAL A 1 86 ? -4.145 -7.112 -10.771 1.00 95.19 86 VAL A N 1
ATOM 673 C CA . VAL A 1 86 ? -4.053 -7.675 -9.426 1.00 95.19 86 VAL A CA 1
ATOM 674 C C . VAL A 1 86 ? -5.183 -7.118 -8.569 1.00 95.19 86 VAL A C 1
ATOM 676 O O . VAL A 1 86 ? -5.475 -5.920 -8.591 1.00 95.19 86 VAL A O 1
ATOM 679 N N . LEU A 1 87 ? -5.812 -8.012 -7.811 1.00 94.69 87 LEU A N 1
ATOM 680 C CA . LEU A 1 87 ? -6.888 -7.722 -6.872 1.00 94.69 87 LEU A CA 1
ATOM 681 C C . LEU A 1 87 ? -6.412 -8.146 -5.485 1.00 94.69 87 LEU A C 1
ATOM 683 O O . LEU A 1 87 ? -6.221 -9.335 -5.237 1.00 94.69 87 LEU A O 1
ATOM 687 N N . ILE A 1 88 ? -6.204 -7.179 -4.593 1.00 92.44 88 ILE A N 1
ATOM 688 C CA . ILE A 1 88 ? -5.763 -7.429 -3.217 1.00 92.44 88 ILE A CA 1
ATOM 689 C C . ILE A 1 88 ? -6.923 -7.103 -2.271 1.00 92.44 88 ILE A C 1
ATOM 691 O O . ILE A 1 88 ? -7.244 -5.922 -2.107 1.00 92.44 88 ILE A O 1
ATOM 695 N N . PRO A 1 89 ? -7.554 -8.110 -1.640 1.00 90.94 89 PRO A N 1
ATOM 696 C CA . PRO A 1 89 ? -8.619 -7.885 -0.671 1.00 90.94 89 PRO A CA 1
ATOM 697 C C . PRO A 1 89 ? -8.126 -7.124 0.556 1.00 90.94 89 PRO A C 1
ATOM 699 O O . PRO A 1 89 ? -7.160 -7.514 1.210 1.00 90.94 89 PRO A O 1
ATOM 702 N N . LEU A 1 90 ? -8.821 -6.041 0.884 1.00 85.69 90 LEU A N 1
ATOM 703 C CA . LEU A 1 90 ? -8.563 -5.223 2.057 1.00 85.69 90 LEU A CA 1
ATOM 704 C C . LEU A 1 90 ? -9.413 -5.734 3.219 1.00 85.69 90 LEU A C 1
ATOM 706 O O . LEU A 1 90 ? -10.642 -5.630 3.221 1.00 85.69 90 LEU A O 1
ATOM 710 N N . LEU A 1 91 ? -8.737 -6.263 4.234 1.00 83.25 91 LEU A N 1
ATOM 711 C CA . LEU A 1 91 ? -9.353 -6.644 5.498 1.00 83.25 91 LEU A CA 1
ATOM 712 C C . LEU A 1 91 ? -9.539 -5.385 6.350 1.00 83.25 91 LEU A C 1
ATOM 714 O O . LEU A 1 91 ? -8.600 -4.903 6.981 1.00 83.25 91 LEU A O 1
ATOM 718 N N . LEU A 1 92 ? -10.747 -4.825 6.337 1.00 76.81 92 LEU A N 1
ATOM 719 C CA . LEU A 1 92 ? -11.062 -3.613 7.090 1.00 76.81 92 LEU A CA 1
ATOM 720 C C . LEU A 1 92 ? -11.692 -3.947 8.443 1.00 76.81 92 LEU A C 1
ATOM 722 O O . LEU A 1 92 ? -12.650 -4.716 8.528 1.00 76.81 92 LEU A O 1
ATOM 726 N N . ASN A 1 93 ? -11.198 -3.291 9.492 1.00 72.19 93 ASN A N 1
ATOM 727 C CA . ASN A 1 93 ? -11.793 -3.323 10.823 1.00 72.19 93 ASN A CA 1
ATOM 728 C C . ASN A 1 93 ? -12.531 -2.009 11.088 1.00 72.19 93 ASN A C 1
ATOM 730 O O . ASN A 1 93 ? -11.983 -0.926 10.889 1.00 72.19 93 ASN A O 1
ATOM 734 N N . GLN A 1 94 ? -13.774 -2.099 11.559 1.00 71.75 94 GLN A N 1
ATOM 735 C CA . GLN A 1 94 ? -14.536 -0.916 11.945 1.00 71.75 94 GLN A CA 1
ATOM 736 C C . GLN A 1 94 ? -14.055 -0.424 13.308 1.00 71.75 94 GLN A C 1
ATOM 738 O O . GLN A 1 94 ? -14.106 -1.158 14.296 1.00 71.75 94 GLN A O 1
ATOM 743 N N . LEU A 1 95 ? -13.619 0.833 13.368 1.00 74.44 95 LEU A N 1
ATOM 744 C CA . LEU A 1 95 ? -13.293 1.468 14.637 1.00 74.44 95 LEU A CA 1
ATOM 745 C C . LEU A 1 95 ? -14.588 1.816 15.388 1.00 74.44 95 LEU A C 1
ATOM 747 O O . LEU A 1 95 ? -15.476 2.444 14.804 1.00 74.44 95 LEU A O 1
ATOM 751 N N . PRO A 1 96 ? -14.714 1.438 16.673 1.00 73.69 96 PRO A N 1
ATOM 752 C CA . PRO A 1 96 ? -15.887 1.778 17.461 1.00 73.69 96 PRO A CA 1
ATOM 753 C C . PRO A 1 96 ? -15.947 3.287 17.699 1.00 73.69 96 PRO A C 1
ATOM 755 O O . PRO A 1 96 ? -14.932 3.946 17.967 1.00 73.69 96 PRO A O 1
ATOM 758 N N . THR A 1 97 ? -17.158 3.840 17.675 1.00 80.25 97 THR A N 1
ATOM 759 C CA . THR A 1 97 ? -17.352 5.250 18.030 1.00 80.25 97 THR A CA 1
ATOM 760 C C . THR A 1 97 ? -16.943 5.507 19.491 1.00 80.25 97 THR A C 1
ATOM 762 O O . THR A 1 97 ? -16.935 4.588 20.316 1.00 80.25 97 THR A O 1
ATOM 765 N N . PRO A 1 98 ? -16.593 6.752 19.881 1.00 82.50 98 PRO A N 1
ATOM 766 C CA . PRO A 1 98 ? -16.274 7.079 21.274 1.00 82.50 98 PRO A CA 1
ATOM 767 C C . PRO A 1 98 ? -17.336 6.616 22.275 1.00 82.50 98 PRO A C 1
ATOM 769 O O . PRO A 1 98 ? -16.977 6.122 23.344 1.00 82.50 98 PRO A O 1
ATOM 772 N N . LYS A 1 99 ? -18.616 6.723 21.899 1.00 84.12 99 LYS A N 1
ATOM 773 C CA . LYS A 1 99 ? -19.751 6.270 22.703 1.00 84.12 99 LYS A CA 1
ATOM 774 C C . LYS A 1 99 ? -19.792 4.746 22.817 1.00 84.12 99 LYS A C 1
ATOM 776 O O . LYS A 1 99 ? -19.757 4.240 23.930 1.00 84.12 99 LYS A O 1
ATOM 781 N N . GLU A 1 100 ? -19.770 4.026 21.695 1.00 83.38 100 GLU A N 1
ATOM 782 C CA . GLU A 1 100 ? -19.806 2.554 21.696 1.00 83.38 100 GLU A CA 1
ATOM 783 C C . GLU A 1 100 ? -18.619 1.946 22.445 1.00 83.38 100 GLU A C 1
ATOM 785 O O . GLU A 1 100 ? -18.789 0.986 23.189 1.00 83.38 100 GLU A O 1
ATOM 790 N N . PHE A 1 101 ? -17.425 2.532 22.318 1.00 85.25 101 PHE A N 1
ATOM 791 C CA . PHE A 1 101 ? -16.268 2.097 23.095 1.00 85.25 101 PHE A CA 1
ATOM 792 C C . PHE A 1 101 ? -16.475 2.323 24.596 1.00 85.25 101 PHE A C 1
ATOM 794 O O . PHE A 1 101 ? -16.151 1.451 25.396 1.00 85.25 101 PHE A O 1
ATOM 801 N N . LYS A 1 102 ? -17.013 3.487 24.994 1.00 84.50 102 LYS A N 1
ATOM 802 C CA . LYS A 1 102 ? -17.289 3.794 26.404 1.00 84.50 102 LYS A CA 1
ATOM 803 C C . LYS A 1 102 ? -18.342 2.848 26.982 1.00 84.50 102 LYS A C 1
ATOM 805 O O . LYS A 1 102 ? -18.201 2.441 28.129 1.00 84.50 102 LYS A O 1
ATOM 810 N N . ASP A 1 103 ? -19.366 2.509 26.211 1.00 86.75 103 ASP A N 1
A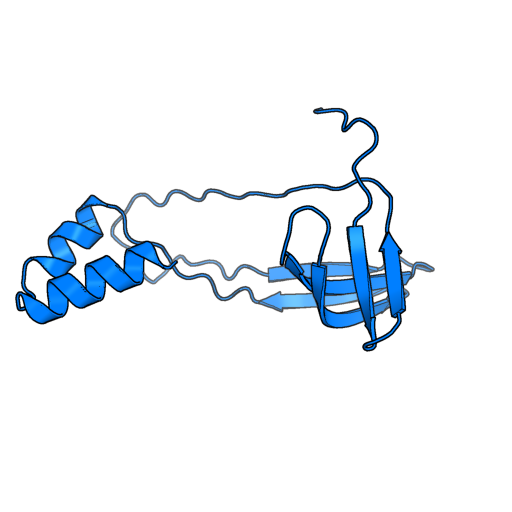TOM 811 C CA . ASP A 1 103 ? -20.416 1.578 26.628 1.00 86.75 103 ASP A CA 1
ATOM 812 C C . ASP A 1 103 ? -19.869 0.142 26.729 1.00 86.75 103 ASP A C 1
ATOM 814 O O . ASP A 1 103 ? -20.121 -0.540 27.718 1.00 86.75 103 ASP A O 1
ATOM 818 N N . ALA A 1 104 ? -19.026 -0.287 25.783 1.00 83.94 104 ALA A N 1
ATOM 819 C CA . ALA A 1 104 ? -18.425 -1.624 25.781 1.00 83.94 104 ALA A CA 1
ATOM 820 C C . ALA A 1 104 ? -17.453 -1.873 26.949 1.00 83.94 104 ALA A C 1
ATOM 822 O O . ALA A 1 104 ? -17.348 -2.997 27.433 1.00 83.94 104 ALA A O 1
ATOM 823 N N . ILE A 1 105 ? -16.739 -0.842 27.419 1.00 87.88 105 ILE A N 1
ATOM 824 C CA . ILE A 1 105 ? -15.807 -0.993 28.547 1.00 87.88 105 ILE A CA 1
ATOM 825 C C . ILE A 1 105 ? -16.477 -0.848 29.920 1.00 87.88 105 ILE A C 1
ATOM 827 O O . ILE A 1 105 ? -15.862 -1.208 30.919 1.00 87.88 105 ILE A O 1
ATOM 831 N N . GLN A 1 106 ? -17.704 -0.319 30.007 1.00 86.25 106 GLN A N 1
ATOM 832 C CA . GLN A 1 106 ? -18.368 -0.054 31.295 1.00 86.25 106 GLN A CA 1
ATOM 833 C C . GLN A 1 106 ? -18.638 -1.326 32.107 1.00 86.25 106 GLN A C 1
ATOM 835 O O . GLN A 1 106 ? -18.598 -1.274 33.334 1.00 86.25 106 GLN A O 1
ATOM 840 N N . SER A 1 107 ? -18.870 -2.459 31.442 1.00 87.00 107 SER A N 1
ATOM 841 C CA . SER A 1 107 ? -19.098 -3.756 32.090 1.00 87.00 107 SER A CA 1
ATOM 842 C C . SER A 1 107 ? -17.811 -4.497 32.468 1.00 87.00 107 SER A C 1
ATOM 844 O O . SER A 1 107 ? -17.883 -5.562 33.075 1.00 87.00 107 SER A O 1
ATOM 846 N N . LEU A 1 108 ? -16.637 -3.982 32.087 1.00 89.38 108 LEU A N 1
ATOM 847 C CA . LEU A 1 108 ? -15.347 -4.620 32.353 1.00 89.38 108 LEU A CA 1
ATOM 848 C C . LEU A 1 108 ? -14.804 -4.240 33.734 1.00 89.38 108 LEU A C 1
ATOM 850 O O . LEU A 1 108 ? -15.114 -3.167 34.264 1.00 89.38 108 LEU A O 1
ATOM 854 N N . SER A 1 109 ? -13.929 -5.082 34.289 1.00 92.19 109 SER A N 1
ATOM 855 C CA . SER A 1 109 ? -13.242 -4.773 35.546 1.00 92.19 109 SER A CA 1
ATOM 856 C C . SER A 1 109 ? -12.346 -3.526 35.410 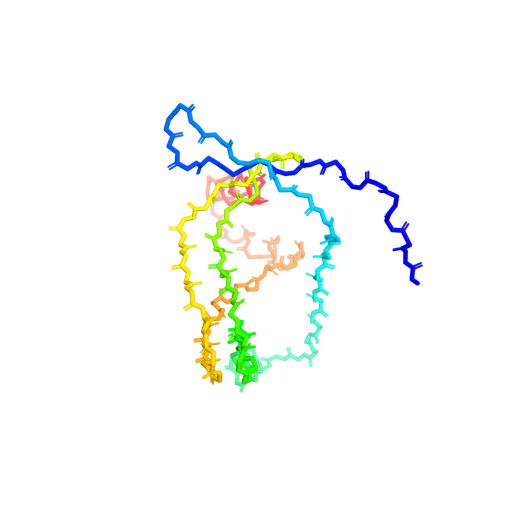1.00 92.19 109 SER A C 1
ATOM 858 O O . SER A 1 109 ? -11.905 -3.192 34.304 1.00 92.19 109 SER A O 1
ATOM 860 N N . PRO A 1 110 ? -12.013 -2.826 36.511 1.00 89.88 110 PRO A N 1
ATOM 861 C CA . PRO A 1 110 ? -11.179 -1.620 36.457 1.00 89.88 110 PRO A CA 1
ATOM 862 C C . PRO A 1 110 ? -9.819 -1.825 35.768 1.00 89.88 110 PRO A C 1
ATOM 864 O O . PRO A 1 110 ? -9.328 -0.928 35.080 1.00 89.88 110 PRO A O 1
ATOM 867 N N . GLU A 1 111 ? -9.221 -3.007 35.916 1.00 90.25 111 GLU A N 1
ATOM 868 C CA . GLU A 1 111 ? -7.953 -3.372 35.271 1.00 90.25 111 GLU A CA 1
ATOM 869 C C . GLU A 1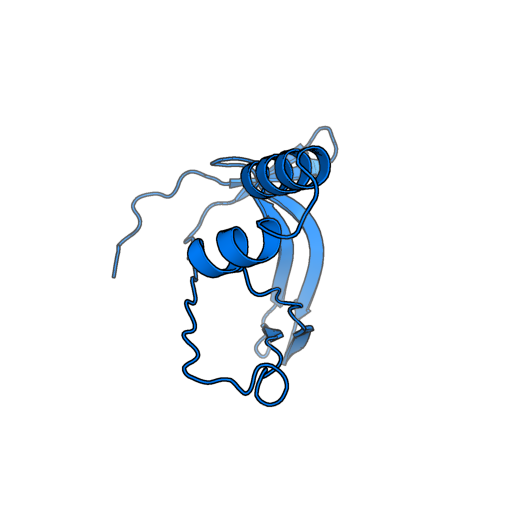 111 ? -8.120 -3.555 33.759 1.00 90.25 111 GLU A C 1
ATOM 871 O O . GLU A 1 111 ? -7.358 -2.987 32.972 1.00 90.25 111 GLU A O 1
ATOM 876 N N . GLN A 1 112 ? -9.177 -4.252 33.336 1.00 89.69 112 GLN A N 1
ATOM 877 C CA . GLN A 1 112 ? -9.517 -4.436 31.923 1.00 89.69 112 GLN A CA 1
ATOM 878 C C . GLN A 1 112 ? -9.866 -3.105 31.242 1.00 89.69 112 GLN A C 1
ATOM 880 O O . GLN A 1 112 ? -9.467 -2.865 30.102 1.00 89.69 112 GLN A O 1
ATOM 885 N N . GLN A 1 113 ? -10.540 -2.194 31.949 1.00 88.81 113 GLN A N 1
ATOM 886 C CA . GLN A 1 113 ? -10.814 -0.845 31.449 1.00 88.81 113 GLN A CA 1
ATOM 887 C C . GLN A 1 113 ? -9.535 -0.034 31.225 1.00 88.81 113 GLN A C 1
ATOM 889 O O . GLN A 1 113 ? -9.432 0.686 30.229 1.00 88.81 113 GLN A O 1
ATOM 894 N N . ARG A 1 114 ? -8.559 -0.118 32.141 1.00 86.75 114 ARG A N 1
ATOM 895 C CA . ARG A 1 114 ? -7.259 0.558 31.986 1.00 86.75 114 ARG A CA 1
ATOM 896 C C . ARG A 1 114 ? -6.498 0.011 30.784 1.00 86.75 114 ARG A C 1
ATOM 898 O O . ARG A 1 114 ? -5.990 0.803 29.990 1.00 86.75 114 ARG A O 1
ATOM 905 N N . PHE A 1 115 ? -6.486 -1.311 30.618 1.00 87.94 115 PHE A N 1
ATOM 906 C CA . PHE A 1 115 ? -5.878 -1.954 29.456 1.00 87.94 115 PHE A CA 1
ATOM 907 C C . PHE A 1 115 ? -6.542 -1.506 28.147 1.00 87.94 115 PHE A C 1
ATOM 909 O O . PHE A 1 115 ? -5.855 -1.006 27.258 1.00 87.94 115 PHE A O 1
ATOM 916 N N . ALA A 1 116 ? -7.874 -1.582 28.055 1.00 86.25 116 ALA A N 1
ATOM 917 C CA . ALA A 1 116 ? -8.615 -1.184 26.858 1.00 86.25 116 ALA A CA 1
ATOM 918 C C . ALA A 1 116 ? -8.377 0.292 26.488 1.00 86.25 116 ALA A C 1
ATOM 920 O O . ALA A 1 116 ? -8.155 0.614 25.319 1.00 86.25 116 ALA A O 1
ATOM 921 N N . LYS A 1 117 ? -8.369 1.199 27.477 1.00 86.19 117 LYS A N 1
ATOM 922 C CA . LYS A 1 117 ? -8.068 2.628 27.267 1.00 86.19 117 LYS A CA 1
ATOM 923 C C . LYS A 1 117 ? -6.636 2.848 26.771 1.00 86.19 117 LYS A C 1
ATOM 925 O O . LYS A 1 117 ? -6.442 3.632 25.846 1.00 86.19 117 LYS A O 1
ATOM 930 N N . SER A 1 118 ? -5.656 2.148 27.348 1.00 84.38 118 SER A N 1
ATOM 931 C CA . SER A 1 118 ? -4.256 2.234 26.913 1.00 84.38 118 SER A CA 1
ATOM 932 C C . SER A 1 118 ? -4.072 1.704 25.490 1.00 84.38 118 SER A C 1
ATOM 934 O O . SER A 1 118 ? -3.416 2.351 24.678 1.00 84.38 118 SER A O 1
ATOM 936 N N . PHE A 1 119 ? -4.702 0.577 25.154 1.00 82.19 119 PHE A N 1
ATOM 937 C CA . PHE A 1 119 ? -4.632 0.003 23.813 1.00 82.19 119 PHE A CA 1
ATOM 938 C C . PHE A 1 119 ? -5.225 0.945 22.758 1.00 82.19 119 PHE A C 1
ATOM 940 O O . PHE A 1 119 ? -4.580 1.209 21.749 1.00 82.19 119 PHE A O 1
ATOM 947 N N . ARG A 1 120 ? -6.388 1.554 23.033 1.00 79.50 120 ARG A N 1
ATOM 948 C CA . ARG A 1 120 ? -7.000 2.546 22.132 1.00 79.50 120 ARG A CA 1
ATOM 949 C C . ARG A 1 120 ? -6.122 3.781 21.907 1.00 79.50 120 ARG A C 1
ATOM 951 O O . ARG A 1 120 ? -6.169 4.351 20.831 1.00 79.50 120 ARG A O 1
ATOM 958 N N . SER A 1 121 ? -5.352 4.208 22.910 1.00 75.81 121 SER A N 1
ATOM 959 C CA . SER A 1 121 ? -4.452 5.367 22.779 1.00 75.81 121 SER A CA 1
ATOM 960 C C . SER A 1 121 ? -3.178 5.091 21.977 1.00 75.81 121 SER A C 1
ATOM 962 O O . SER A 1 121 ? -2.492 6.034 21.600 1.00 75.81 121 SER A O 1
ATOM 964 N N . LYS A 1 122 ? -2.840 3.814 21.760 1.00 69.25 122 LYS A N 1
ATOM 965 C CA . LYS A 1 122 ? -1.649 3.390 21.011 1.00 69.25 122 LYS A CA 1
ATOM 966 C C . LYS A 1 122 ? -1.924 3.136 19.526 1.00 69.25 122 LYS A C 1
ATOM 968 O O . LYS A 1 122 ? -0.974 2.854 18.802 1.00 69.25 122 LYS A O 1
ATOM 973 N N . GLN A 1 123 ? -3.191 3.156 19.116 1.00 57.28 123 GLN A N 1
ATOM 974 C CA . GLN A 1 123 ? -3.631 2.877 17.753 1.00 57.28 123 GLN A CA 1
ATOM 975 C C . GLN A 1 123 ? -3.800 4.163 16.948 1.00 57.28 123 GLN A C 1
ATOM 977 O O . GLN A 1 123 ? -4.278 5.159 17.537 1.00 57.28 123 GLN A O 1
#

Secondary structure (DSSP, 8-state):
-----SPPPEEEEEETTEEEEE-S------------SS-TTT--PPEEEEEEPPTT-EEEEEEEEE-SSSBEEEEEEEEEETT-EEEEEE---PPPPHHHHHHHHHTS-HHHHHHHHHHHHT-

Organism: NCBI:txid49249

Radius of gyration: 20.36 Å; chains: 1; bounding box: 52×31×60 Å

Foldseek 3Di:
DPPDDFQPWAWEDPDPVDIDTDGDDDDDDDDDDDDDDDPPDDPPDWDWDKDWAAAAGKDKDFDFDDPDSRYTYTDDIDIHYGGDMDIHTDDDDDDDDPVRLVVVCPPPDPVVSVVSVVVVVVD